Protein AF-0000000078900846 (afdb_homodimer)

Structure (mmCIF, N/CA/C/O backbone):
data_AF-0000000078900846-model_v1
#
loop_
_entity.id
_entity.type
_entity.pdbx_description
1 polymer 'Putative helix-turn-helix XRE-like protein'
#
loop_
_atom_site.group_PDB
_atom_site.id
_atom_site.type_symbol
_atom_site.label_atom_id
_atom_site.label_alt_id
_atom_site.label_comp_id
_atom_site.label_asym_id
_atom_site.label_entity_id
_atom_site.label_seq_id
_atom_site.pdbx_PDB_ins_code
_atom_site.Cartn_x
_atom_site.Cartn_y
_atom_site.Cartn_z
_atom_site.occupancy
_atom_site.B_iso_or_equiv
_atom_site.auth_seq_id
_atom_site.auth_comp_id
_atom_site.auth_asym_id
_atom_site.auth_atom_id
_atom_site.pdbx_PDB_model_num
ATOM 1 N N . MET A 1 1 ? 17.812 -2.404 0.045 1 60.41 1 MET A N 1
ATOM 2 C CA . MET A 1 1 ? 17.234 -2.451 1.383 1 60.41 1 MET A CA 1
ATOM 3 C C . MET A 1 1 ? 15.789 -2.932 1.331 1 60.41 1 MET A C 1
ATOM 5 O O . MET A 1 1 ? 15.086 -2.688 0.351 1 60.41 1 MET A O 1
ATOM 9 N N . ALA A 1 2 ? 15.367 -3.799 2.311 1 79.25 2 ALA A N 1
ATOM 10 C CA . ALA A 1 2 ? 14.023 -4.363 2.379 1 79.25 2 ALA A CA 1
ATOM 11 C C . ALA A 1 2 ? 13 -3.299 2.77 1 79.25 2 ALA A C 1
ATOM 13 O O . ALA A 1 2 ? 13.32 -2.373 3.521 1 79.25 2 ALA A O 1
ATOM 14 N N . VAL A 1 3 ? 11.914 -3.293 2.123 1 92.75 3 VAL A N 1
ATOM 15 C CA . VAL A 1 3 ? 10.812 -2.395 2.447 1 92.75 3 VAL A CA 1
ATOM 16 C C . VAL A 1 3 ? 10.352 -2.639 3.883 1 92.75 3 VAL A C 1
ATOM 18 O O . VAL A 1 3 ? 10.211 -3.787 4.312 1 92.75 3 VAL A O 1
ATOM 21 N N . ASP A 1 4 ? 10.289 -1.599 4.609 1 95.38 4 ASP A N 1
ATOM 22 C CA . ASP A 1 4 ? 9.758 -1.672 5.969 1 95.38 4 ASP A CA 1
ATOM 23 C C . ASP A 1 4 ? 8.25 -1.934 5.957 1 95.38 4 ASP A C 1
ATOM 25 O O . ASP A 1 4 ? 7.457 -1.017 5.734 1 95.38 4 ASP A O 1
ATOM 29 N N . GLU A 1 5 ? 7.863 -3.133 6.293 1 96.56 5 GLU A N 1
ATOM 30 C CA . GLU A 1 5 ? 6.48 -3.588 6.172 1 96.56 5 GLU A CA 1
ATOM 31 C C . GLU A 1 5 ? 5.562 -2.803 7.102 1 96.56 5 GLU A C 1
ATOM 33 O O . GLU A 1 5 ? 4.453 -2.432 6.715 1 96.56 5 GLU A O 1
ATOM 38 N N . ASP A 1 6 ? 6.059 -2.611 8.266 1 97.12 6 ASP A N 1
ATOM 39 C CA . ASP A 1 6 ? 5.23 -1.912 9.25 1 97.12 6 ASP A CA 1
ATOM 40 C C . ASP A 1 6 ? 5.008 -0.458 8.836 1 97.12 6 ASP A C 1
ATOM 42 O O . ASP A 1 6 ? 3.902 0.072 8.984 1 97.12 6 ASP A O 1
ATOM 46 N N . LEU A 1 7 ? 6.055 0.113 8.375 1 98.12 7 LEU A N 1
ATOM 47 C CA . LEU A 1 7 ? 5.93 1.487 7.902 1 98.12 7 LEU A CA 1
ATOM 48 C C . LEU A 1 7 ? 4.961 1.574 6.73 1 98.12 7 LEU A C 1
ATOM 50 O O . LEU A 1 7 ? 4.125 2.48 6.676 1 98.12 7 LEU A O 1
ATOM 54 N N . MET A 1 8 ? 5.059 0.601 5.816 1 98.56 8 MET A N 1
ATOM 55 C CA . MET A 1 8 ? 4.148 0.6 4.672 1 98.56 8 MET A CA 1
ATOM 56 C C . MET A 1 8 ? 2.705 0.41 5.121 1 98.56 8 MET A C 1
ATOM 58 O O . MET A 1 8 ? 1.796 1.051 4.594 1 98.56 8 MET A O 1
ATOM 62 N N . GLY A 1 9 ? 2.529 -0.409 6.102 1 98.81 9 GLY A N 1
ATOM 63 C CA . GLY A 1 9 ? 1.2 -0.577 6.668 1 98.81 9 GLY A CA 1
ATOM 64 C C . GLY A 1 9 ? 0.631 0.706 7.242 1 98.81 9 GLY A C 1
ATOM 65 O O . GLY A 1 9 ? -0.528 1.044 6.992 1 98.81 9 GLY A O 1
ATOM 66 N N . LEU A 1 10 ? 1.467 1.4 7.969 1 98.88 10 LEU A N 1
ATOM 67 C CA . LEU A 1 10 ? 1.05 2.66 8.57 1 98.88 10 LEU A CA 1
ATOM 68 C C . LEU A 1 10 ? 0.691 3.686 7.504 1 98.88 10 LEU A C 1
ATOM 70 O O . LEU A 1 10 ? -0.301 4.406 7.637 1 98.88 10 LEU A O 1
ATOM 74 N N . LEU A 1 11 ? 1.479 3.717 6.531 1 98.88 11 LEU A N 1
ATOM 75 C CA . LEU A 1 11 ? 1.276 4.699 5.469 1 98.88 11 LEU A CA 1
ATOM 76 C C . LEU A 1 11 ? -0.002 4.402 4.691 1 98.88 11 LEU A C 1
ATOM 78 O O . LEU A 1 11 ? -0.817 5.297 4.465 1 98.88 11 LEU A O 1
ATOM 82 N N . VAL A 1 12 ? -0.209 3.186 4.301 1 98.94 12 VAL A N 1
ATOM 83 C CA . VAL A 1 12 ? -1.395 2.818 3.535 1 98.94 12 VAL A CA 1
ATOM 84 C C . VAL A 1 12 ? -2.648 3.062 4.371 1 98.94 12 VAL A C 1
ATOM 86 O O . VAL A 1 12 ? -3.627 3.633 3.883 1 98.94 12 VAL A O 1
ATOM 89 N N . ASP A 1 13 ? -2.6 2.729 5.633 1 98.88 13 ASP A N 1
ATOM 90 C CA . ASP A 1 13 ? -3.711 2.969 6.547 1 98.88 13 ASP A CA 1
ATOM 91 C C . ASP A 1 13 ? -4.027 4.457 6.645 1 98.88 13 ASP A C 1
ATOM 93 O O . ASP A 1 13 ? -5.18 4.867 6.484 1 98.88 13 ASP A O 1
ATOM 97 N N . GLY A 1 14 ? -3.014 5.219 6.867 1 98.94 14 GLY A N 1
ATOM 98 C CA . GLY A 1 14 ? -3.18 6.656 7.027 1 98.94 14 GLY A CA 1
ATOM 99 C C . GLY A 1 14 ? -3.654 7.344 5.762 1 98.94 14 GLY A C 1
ATOM 100 O O . GLY A 1 14 ? -4.516 8.227 5.812 1 98.94 14 GLY A O 1
ATOM 101 N N . ILE A 1 15 ? -3.08 6.969 4.621 1 98.94 15 ILE A N 1
ATOM 102 C CA . ILE A 1 15 ? -3.449 7.578 3.348 1 98.94 15 ILE A CA 1
ATOM 103 C C . ILE A 1 15 ? -4.922 7.301 3.051 1 98.94 15 ILE A C 1
ATOM 105 O O . ILE A 1 15 ? -5.668 8.211 2.684 1 98.94 15 ILE A O 1
ATOM 109 N N . ILE A 1 16 ? -5.355 6.062 3.246 1 98.81 16 ILE A N 1
ATOM 110 C CA . ILE A 1 16 ? -6.75 5.703 3.012 1 98.81 16 ILE A CA 1
ATOM 111 C C . ILE A 1 16 ? -7.656 6.516 3.932 1 98.81 16 ILE A C 1
ATOM 113 O O . ILE A 1 16 ? -8.68 7.055 3.492 1 98.81 16 ILE A O 1
ATOM 117 N N . ALA A 1 17 ? -7.25 6.656 5.168 1 98.69 17 ALA A N 1
ATOM 118 C CA . ALA A 1 17 ? -8.047 7.414 6.129 1 98.69 17 ALA A CA 1
ATOM 119 C C . ALA A 1 17 ? -8.172 8.875 5.711 1 98.69 17 ALA A C 1
ATOM 121 O O . ALA A 1 17 ? -9.266 9.445 5.754 1 98.69 17 ALA A O 1
ATOM 122 N N . VAL A 1 18 ? -7.082 9.469 5.34 1 98.62 18 VAL A N 1
ATOM 123 C CA . VAL A 1 18 ? -7.09 10.867 4.945 1 98.62 18 VAL A CA 1
ATOM 124 C C . VAL A 1 18 ? -8.016 11.062 3.74 1 98.62 18 VAL A C 1
ATOM 126 O O . VAL A 1 18 ? -8.852 11.961 3.734 1 98.62 18 VAL A O 1
ATOM 129 N N . TYR A 1 19 ? -7.891 10.242 2.736 1 98.31 19 TYR A N 1
ATOM 130 C CA . TYR A 1 19 ? -8.688 10.391 1.526 1 98.31 19 TYR A CA 1
ATOM 131 C C . TYR A 1 19 ? -10.164 10.156 1.815 1 98.31 19 TYR A C 1
ATOM 133 O O . TYR A 1 19 ? -11.031 10.844 1.269 1 98.31 19 TYR A O 1
ATOM 141 N N . ARG A 1 20 ? -10.477 9.188 2.605 1 97.88 20 ARG A N 1
ATOM 142 C CA . ARG A 1 20 ? -11.852 8.914 3.012 1 97.88 20 ARG A CA 1
ATOM 143 C C . ARG A 1 20 ? -12.461 10.109 3.736 1 97.88 20 ARG A C 1
ATOM 145 O O . ARG A 1 20 ? -13.578 10.523 3.432 1 97.88 20 ARG A O 1
ATOM 152 N N . GLU A 1 21 ? -11.727 10.672 4.656 1 97.44 21 GLU A N 1
ATOM 153 C CA . GLU A 1 21 ? -12.188 11.797 5.461 1 97.44 21 GLU A CA 1
ATOM 154 C C . GLU A 1 21 ? -12.422 13.031 4.594 1 97.44 21 GLU A C 1
ATOM 156 O O . GLU A 1 21 ? -13.312 13.836 4.883 1 97.44 21 GLU A O 1
ATOM 161 N N . GLU A 1 22 ? -11.625 13.18 3.553 1 96.81 22 GLU A N 1
ATOM 162 C CA . GLU A 1 22 ? -11.734 14.328 2.662 1 96.81 22 GLU A CA 1
ATOM 163 C C . GLU A 1 22 ? -12.703 14.047 1.519 1 96.81 22 GLU A C 1
ATOM 165 O O . GLU A 1 22 ? -12.945 14.922 0.677 1 96.81 22 GLU A O 1
ATOM 170 N N . ASN A 1 23 ? -13.25 12.859 1.466 1 96.19 23 ASN A N 1
ATOM 171 C CA . ASN A 1 23 ? -14.219 12.461 0.449 1 96.19 23 ASN A CA 1
ATOM 172 C C . ASN A 1 23 ? -13.656 12.625 -0.958 1 96.19 23 ASN A C 1
ATOM 174 O O . ASN A 1 23 ? -14.32 13.18 -1.836 1 96.19 23 ASN A O 1
ATOM 178 N N . VAL A 1 24 ? -12.422 12.227 -1.158 1 95.5 24 VAL A N 1
ATOM 179 C CA . VAL A 1 24 ? -11.727 12.219 -2.441 1 95.5 24 VAL A CA 1
ATOM 180 C C . VAL A 1 24 ? -11.398 10.781 -2.84 1 95.5 24 VAL A C 1
ATOM 182 O O . VAL A 1 24 ? -11.008 9.969 -1.996 1 95.5 24 VAL A O 1
ATOM 185 N N . GLY A 1 25 ? -11.602 10.492 -4.082 1 95.44 25 GLY A N 1
ATOM 186 C CA . GLY A 1 25 ? -11.234 9.172 -4.566 1 95.44 25 GLY A CA 1
ATOM 187 C C . GLY A 1 25 ? -9.742 9.023 -4.801 1 95.44 25 GLY A C 1
ATOM 188 O O . GLY A 1 25 ? -9.078 9.961 -5.238 1 95.44 25 GLY A O 1
ATOM 189 N N . LEU A 1 26 ? -9.289 7.863 -4.543 1 97.38 26 LEU A N 1
ATOM 190 C CA . LEU A 1 26 ? -7.906 7.492 -4.812 1 97.38 26 LEU A CA 1
ATOM 191 C C . LEU A 1 26 ? -7.828 6.102 -5.43 1 97.38 26 LEU A C 1
ATOM 193 O O . LEU A 1 26 ? -7.98 5.098 -4.727 1 97.38 26 LEU A O 1
ATOM 197 N N . PRO A 1 27 ? -7.562 6.094 -6.711 1 98.56 27 PRO A N 1
ATOM 198 C CA . PRO A 1 27 ? -7.418 4.766 -7.312 1 98.56 27 PRO A CA 1
ATOM 199 C C . PRO A 1 27 ? -6.363 3.914 -6.613 1 98.56 27 PRO A C 1
ATOM 201 O O . PRO A 1 27 ? -5.324 4.43 -6.195 1 98.56 27 PRO A O 1
ATOM 204 N N . PRO A 1 28 ? -6.629 2.652 -6.547 1 98.69 28 PRO A N 1
ATOM 205 C CA . PRO A 1 28 ? -5.727 1.76 -5.816 1 98.69 28 PRO A CA 1
ATOM 206 C C . PRO A 1 28 ? -4.285 1.842 -6.316 1 98.69 28 PRO A C 1
ATOM 208 O O . PRO A 1 28 ? -3.35 1.812 -5.516 1 98.69 28 PRO A O 1
ATOM 211 N N . ARG A 1 29 ? -4.121 1.922 -7.605 1 98.81 29 ARG A N 1
ATOM 212 C CA . ARG A 1 29 ? -2.775 2.023 -8.164 1 98.81 29 ARG A CA 1
ATOM 213 C C . ARG A 1 29 ? -2.061 3.266 -7.641 1 98.81 29 ARG A C 1
ATOM 215 O O . ARG A 1 29 ? -0.875 3.213 -7.309 1 98.81 29 ARG A O 1
ATOM 222 N N . ASP A 1 30 ? -2.756 4.352 -7.492 1 98.62 30 ASP A N 1
ATOM 223 C CA . ASP A 1 30 ? -2.176 5.602 -7.004 1 98.62 30 ASP A CA 1
ATOM 224 C C . ASP A 1 30 ? -1.91 5.531 -5.504 1 98.62 30 ASP A C 1
ATOM 226 O O . ASP A 1 30 ? -0.95 6.129 -5.008 1 98.62 30 ASP A O 1
ATOM 230 N N . LEU A 1 31 ? -2.768 4.844 -4.824 1 98.88 31 LEU A N 1
ATOM 231 C CA . LEU A 1 31 ? -2.521 4.594 -3.406 1 98.88 31 LEU A CA 1
ATOM 232 C C . LEU A 1 31 ? -1.168 3.92 -3.201 1 98.88 31 LEU A C 1
ATOM 234 O O . LEU A 1 31 ? -0.365 4.371 -2.381 1 98.88 31 LEU A O 1
ATOM 238 N N . GLY A 1 32 ? -0.875 2.857 -3.971 1 98.88 32 GLY A N 1
ATOM 239 C CA . GLY A 1 32 ? 0.396 2.158 -3.857 1 98.88 32 GLY A CA 1
ATOM 240 C C . GLY A 1 32 ? 1.59 3.033 -4.188 1 98.88 32 GLY A C 1
ATOM 241 O O . GLY A 1 32 ? 2.611 2.984 -3.502 1 98.88 32 GLY A O 1
ATOM 242 N N . ARG A 1 33 ? 1.422 3.844 -5.219 1 98.81 33 ARG A N 1
ATOM 243 C CA . ARG A 1 33 ? 2.504 4.734 -5.629 1 98.81 33 ARG A CA 1
ATOM 244 C C . ARG A 1 33 ? 2.781 5.785 -4.562 1 98.81 33 ARG A C 1
ATOM 246 O O . ARG A 1 33 ? 3.939 6.055 -4.234 1 98.81 33 ARG A O 1
ATOM 253 N N . GLN A 1 34 ? 1.707 6.344 -4.066 1 98.56 34 GLN A N 1
ATOM 254 C CA . GLN A 1 34 ? 1.837 7.387 -3.057 1 98.56 34 GLN A CA 1
ATOM 255 C C . GLN A 1 34 ? 2.463 6.84 -1.776 1 98.56 34 GLN A C 1
ATOM 257 O O . GLN A 1 34 ? 3.346 7.473 -1.191 1 98.56 34 GLN A O 1
ATOM 262 N N . ALA A 1 35 ? 2.045 5.656 -1.402 1 98.81 35 ALA A N 1
ATOM 263 C CA . ALA A 1 35 ? 2.604 5.023 -0.211 1 98.81 35 ALA A CA 1
ATOM 264 C C . ALA A 1 35 ? 4.094 4.746 -0.387 1 98.81 35 ALA A C 1
ATOM 266 O O . ALA A 1 35 ? 4.887 4.969 0.531 1 98.81 35 ALA A O 1
ATOM 267 N N . ALA A 1 36 ? 4.488 4.332 -1.535 1 98.56 36 ALA A N 1
ATOM 268 C CA . ALA A 1 36 ? 5.891 4.051 -1.827 1 98.56 36 ALA A CA 1
ATOM 269 C C . ALA A 1 36 ? 6.73 5.32 -1.76 1 98.56 36 ALA A C 1
ATOM 271 O O . ALA A 1 36 ? 7.836 5.312 -1.213 1 98.56 36 ALA A O 1
ATOM 272 N N . ARG A 1 37 ? 6.168 6.367 -2.287 1 97.88 37 ARG A N 1
ATOM 273 C CA . ARG A 1 37 ? 6.879 7.641 -2.275 1 97.88 37 ARG A CA 1
ATOM 274 C C . ARG A 1 37 ? 7.07 8.148 -0.849 1 97.88 37 ARG A C 1
ATOM 276 O O . ARG A 1 37 ? 8.172 8.562 -0.476 1 97.88 37 ARG A O 1
ATOM 283 N N . MET A 1 38 ? 6 8.086 -0.137 1 98.31 38 MET A N 1
ATOM 284 C CA . MET A 1 38 ? 6.066 8.555 1.246 1 98.31 38 MET A CA 1
ATOM 285 C C . MET A 1 38 ? 7.027 7.691 2.061 1 98.31 38 MET A C 1
ATOM 287 O O . MET A 1 38 ? 7.773 8.211 2.895 1 98.31 38 MET A O 1
ATOM 291 N N . HIS A 1 39 ? 7.008 6.391 1.807 1 98.25 39 HIS A N 1
ATOM 292 C CA . HIS A 1 39 ? 7.949 5.48 2.449 1 98.25 39 HIS A CA 1
ATOM 293 C C . HIS A 1 39 ? 9.391 5.875 2.152 1 98.25 39 HIS A C 1
ATOM 295 O O . HIS A 1 39 ? 10.211 5.973 3.066 1 98.25 39 HIS A O 1
ATOM 301 N N . ALA A 1 40 ? 9.672 6.113 0.926 1 96.69 40 ALA A N 1
ATOM 302 C CA . ALA A 1 40 ? 11.023 6.477 0.508 1 96.69 40 ALA A CA 1
ATOM 303 C C . ALA A 1 40 ? 11.461 7.781 1.161 1 96.69 40 ALA A C 1
ATOM 305 O O . ALA A 1 40 ? 12.609 7.902 1.604 1 96.69 40 ALA A O 1
ATOM 306 N N . ASP A 1 41 ? 10.547 8.758 1.215 1 96.88 41 ASP A N 1
ATOM 307 C CA . ASP A 1 41 ? 10.852 10.039 1.846 1 96.88 41 ASP A CA 1
ATOM 308 C C . ASP A 1 41 ? 11.227 9.852 3.314 1 96.88 41 ASP A C 1
ATOM 310 O O . ASP A 1 41 ? 12.203 10.43 3.791 1 96.88 41 ASP A O 1
ATOM 314 N N . LEU A 1 42 ? 10.508 9 3.967 1 97.5 42 LEU A N 1
ATOM 315 C CA . LEU A 1 42 ? 10.727 8.781 5.395 1 97.5 42 LEU A CA 1
ATOM 316 C C . LEU A 1 42 ? 12.031 8.031 5.637 1 97.5 42 LEU A C 1
ATOM 318 O O . LEU A 1 42 ? 12.797 8.391 6.531 1 97.5 42 LEU A O 1
ATOM 322 N N . VAL A 1 43 ? 12.289 7.055 4.859 1 95.81 43 VAL A N 1
ATOM 323 C CA . VAL A 1 43 ? 13.5 6.254 5.016 1 95.81 43 VAL A CA 1
ATOM 324 C C . VAL A 1 43 ? 14.727 7.105 4.695 1 95.81 43 VAL A C 1
ATOM 326 O O . VAL A 1 43 ? 15.773 6.957 5.324 1 95.81 43 VAL A O 1
ATOM 329 N N . GLY A 1 44 ? 14.578 7.988 3.791 1 95.44 44 GLY A N 1
ATOM 330 C CA . GLY A 1 44 ? 15.672 8.883 3.438 1 95.44 44 GLY A CA 1
ATOM 331 C C . GLY A 1 44 ? 15.922 9.953 4.48 1 95.44 44 GLY A C 1
ATOM 332 O O . GLY A 1 44 ? 17.047 10.422 4.629 1 95.44 44 GLY A O 1
ATOM 333 N N . ALA A 1 45 ? 14.906 10.281 5.203 1 96.06 45 ALA A N 1
ATOM 334 C CA . ALA A 1 45 ? 14.984 11.43 6.102 1 96.06 45 ALA A CA 1
ATOM 335 C C . ALA A 1 45 ? 15.336 10.992 7.523 1 96.06 45 ALA A C 1
ATOM 337 O O . ALA A 1 45 ? 15.914 11.758 8.289 1 96.06 45 ALA A O 1
ATOM 338 N N . TYR A 1 46 ? 14.883 9.742 7.875 1 96.38 46 TYR A N 1
ATOM 339 C CA . TYR A 1 46 ? 15.031 9.297 9.258 1 96.38 46 TYR A CA 1
ATOM 340 C C . TYR A 1 46 ? 15.758 7.957 9.328 1 96.38 46 TYR A C 1
ATOM 342 O O . TYR A 1 46 ? 15.32 6.977 8.727 1 96.38 46 TYR A O 1
ATOM 350 N N . ASP A 1 47 ? 16.828 7.871 10.07 1 94.69 47 ASP A N 1
ATOM 351 C CA . ASP A 1 47 ? 17.562 6.625 10.242 1 94.69 47 ASP A CA 1
ATOM 352 C C . ASP A 1 47 ? 16.844 5.688 11.211 1 94.69 47 ASP A C 1
ATOM 354 O O . ASP A 1 47 ? 16.812 4.473 11 1 94.69 47 ASP A O 1
ATOM 358 N N . ASP A 1 48 ? 16.25 6.148 12.172 1 96.25 48 ASP A N 1
ATOM 359 C CA . ASP A 1 48 ? 15.594 5.383 13.227 1 96.25 48 ASP A CA 1
ATOM 360 C C . ASP A 1 48 ? 14.156 5.031 12.836 1 96.25 48 ASP A C 1
ATOM 362 O O . ASP A 1 48 ? 13.336 5.922 12.586 1 96.25 48 ASP A O 1
ATOM 366 N N . PRO A 1 49 ? 13.812 3.766 12.852 1 95.25 49 PRO A N 1
ATOM 367 C CA . PRO A 1 49 ? 12.461 3.344 12.461 1 95.25 49 PRO A CA 1
ATOM 368 C C . PRO A 1 49 ? 11.375 3.939 13.352 1 95.25 49 PRO A C 1
ATOM 370 O O . PRO A 1 49 ? 10.258 4.188 12.891 1 95.25 49 PRO A O 1
ATOM 373 N N . ASN A 1 50 ? 11.758 4.145 14.57 1 96.06 50 ASN A N 1
ATOM 374 C CA . ASN A 1 50 ? 10.773 4.754 15.461 1 96.06 50 ASN A CA 1
ATOM 375 C C . ASN A 1 50 ? 10.508 6.211 15.094 1 96.06 50 ASN A C 1
ATOM 377 O O . ASN A 1 50 ? 9.375 6.68 15.195 1 96.06 50 ASN A O 1
ATOM 381 N N . ASP A 1 51 ? 11.531 6.871 14.68 1 97.75 51 ASP A N 1
ATOM 382 C CA . ASP A 1 51 ? 11.359 8.25 14.227 1 97.75 51 ASP A CA 1
ATOM 383 C C . ASP A 1 51 ? 10.5 8.305 12.961 1 97.75 51 ASP A C 1
ATOM 385 O O . ASP A 1 51 ? 9.711 9.234 12.789 1 97.75 51 ASP A O 1
ATOM 389 N N . ARG A 1 52 ? 10.617 7.34 12.133 1 97.81 52 ARG A N 1
ATOM 390 C CA . ARG A 1 52 ? 9.805 7.266 10.922 1 97.81 52 ARG A CA 1
ATOM 391 C C . ARG A 1 52 ? 8.32 7.152 11.258 1 97.81 52 ARG A C 1
ATOM 393 O O . ARG A 1 52 ? 7.496 7.859 10.68 1 97.81 52 ARG A O 1
ATOM 400 N N . LYS A 1 53 ? 8.047 6.328 12.125 1 97.69 53 LYS A N 1
ATOM 401 C CA . LYS A 1 53 ? 6.66 6.102 12.516 1 97.69 53 LYS A CA 1
ATOM 402 C C . LYS A 1 53 ? 6.031 7.375 13.078 1 97.69 53 LYS A C 1
ATOM 404 O O . LYS A 1 53 ? 4.871 7.676 12.797 1 97.69 53 LYS A O 1
ATOM 409 N N . VAL A 1 54 ? 6.855 8.125 13.82 1 97.31 54 VAL A N 1
ATOM 410 C CA . VAL A 1 54 ? 6.375 9.375 14.391 1 97.31 54 VAL A CA 1
ATOM 411 C C . VAL A 1 54 ? 6.148 10.398 13.281 1 97.31 54 VAL A C 1
ATOM 413 O O . VAL A 1 54 ? 5.148 11.125 13.289 1 97.31 54 VAL A O 1
ATOM 416 N N . ALA A 1 55 ? 7.023 10.398 12.336 1 98.44 55 ALA A N 1
ATOM 417 C CA . ALA A 1 55 ? 6.988 11.367 11.242 1 98.44 55 ALA A CA 1
ATOM 418 C C . ALA A 1 55 ? 5.801 11.102 10.32 1 98.44 55 ALA A C 1
ATOM 420 O O . ALA A 1 55 ? 5.375 11.992 9.57 1 98.44 55 ALA A O 1
ATOM 421 N N . VAL A 1 56 ? 5.215 9.93 10.359 1 98.69 56 VAL A N 1
ATOM 422 C CA . VAL A 1 56 ? 4.078 9.578 9.508 1 98.69 56 VAL A CA 1
ATOM 423 C C . VAL A 1 56 ? 2.922 10.539 9.773 1 98.69 56 VAL A C 1
ATOM 425 O O . VAL A 1 56 ? 2.275 11.008 8.828 1 98.69 56 VAL A O 1
ATOM 428 N N . LYS A 1 57 ? 2.732 10.82 11 1 98.38 57 LYS A N 1
ATOM 429 C CA . LYS A 1 57 ? 1.64 11.727 11.352 1 98.38 57 LYS A CA 1
ATOM 430 C C . LYS A 1 57 ? 1.784 13.062 10.633 1 98.38 57 LYS A C 1
ATOM 432 O O . LYS A 1 57 ? 0.812 13.594 10.086 1 98.38 57 LYS A O 1
ATOM 437 N N . GLY 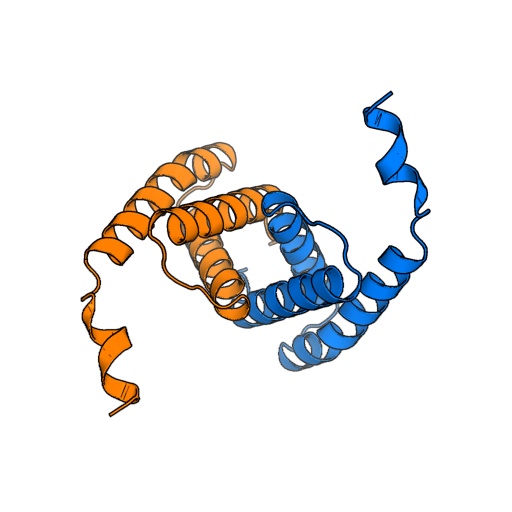A 1 58 ? 3.002 13.594 10.672 1 98.38 58 GLY A N 1
ATOM 438 C CA . GLY A 1 58 ? 3.254 14.852 9.992 1 98.38 58 GLY A CA 1
ATOM 439 C C . GLY A 1 58 ? 3.072 14.766 8.492 1 98.38 58 GLY A C 1
ATOM 440 O O . GLY A 1 58 ? 2.533 15.688 7.871 1 98.38 58 GLY A O 1
ATOM 441 N N . MET A 1 59 ? 3.441 13.75 7.934 1 98.5 59 MET A N 1
ATOM 442 C CA . MET A 1 59 ? 3.33 13.562 6.488 1 98.5 59 MET A CA 1
ATOM 443 C C . MET 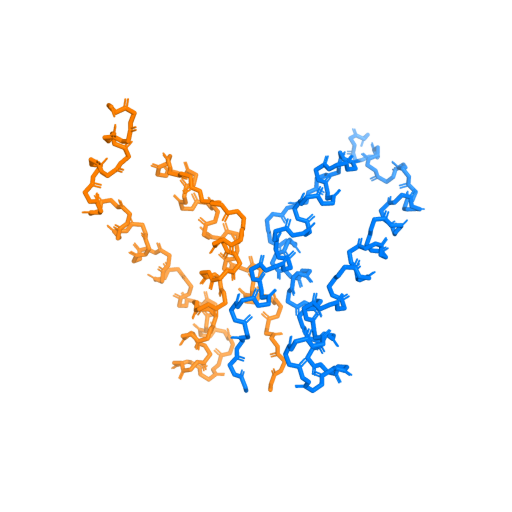A 1 59 ? 1.87 13.438 6.066 1 98.5 59 MET A C 1
ATOM 445 O O . MET A 1 59 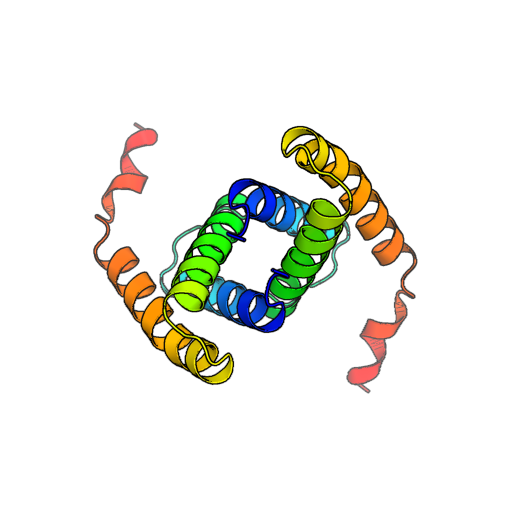? 1.47 13.984 5.035 1 98.5 59 MET A O 1
ATOM 449 N N . LEU A 1 60 ? 1.059 12.781 6.898 1 98.62 60 LEU A N 1
ATOM 450 C CA . LEU A 1 60 ? -0.364 12.633 6.609 1 98.62 60 LEU A CA 1
ATOM 451 C C . LEU A 1 60 ? -1.096 13.961 6.785 1 98.62 60 LEU A C 1
ATOM 453 O O . LEU A 1 60 ? -2.041 14.258 6.051 1 98.62 60 LEU A O 1
ATOM 457 N N . ALA A 1 61 ? -0.675 14.766 7.746 1 98.31 61 ALA A N 1
ATOM 458 C CA . ALA A 1 61 ? -1.237 16.109 7.914 1 98.31 61 ALA A CA 1
ATOM 459 C C . ALA A 1 61 ? -0.97 16.969 6.684 1 98.31 61 ALA A C 1
ATOM 461 O O . ALA A 1 61 ? -1.852 17.703 6.23 1 98.31 61 ALA A O 1
ATOM 462 N N . GLN A 1 62 ? 0.255 16.828 6.191 1 97.88 62 GLN A N 1
ATOM 463 C CA . GLN A 1 62 ? 0.598 17.562 4.98 1 97.88 62 GLN A CA 1
ATOM 464 C C . GLN A 1 62 ? -0.234 17.094 3.793 1 97.88 62 GLN A C 1
ATOM 466 O O . GLN A 1 62 ? -0.697 17.906 2.988 1 97.88 62 GLN A O 1
ATOM 471 N N . LEU A 1 63 ? -0.431 15.789 3.658 1 97.69 63 LEU A N 1
ATOM 472 C CA . LEU A 1 63 ? -1.264 15.227 2.6 1 97.69 63 LEU A CA 1
ATOM 473 C C . LEU A 1 63 ? -2.676 15.797 2.658 1 97.69 63 LEU A C 1
ATOM 475 O O . LEU A 1 63 ? -3.238 16.172 1.628 1 97.69 63 LEU A O 1
ATOM 479 N N . ARG A 1 64 ? -3.268 15.859 3.859 1 97.69 64 ARG A N 1
ATOM 480 C CA . ARG A 1 64 ? -4.605 16.406 4.055 1 97.69 64 ARG A CA 1
ATOM 481 C C . ARG A 1 64 ? -4.668 17.859 3.6 1 97.69 64 ARG A C 1
ATOM 483 O O . ARG A 1 64 ? -5.609 18.266 2.91 1 97.69 64 ARG A O 1
ATOM 490 N N . ARG A 1 65 ? -3.676 18.594 3.938 1 96.81 65 ARG A N 1
ATOM 491 C CA . ARG A 1 65 ? -3.621 19.984 3.539 1 96.81 65 ARG A CA 1
ATOM 492 C C . ARG A 1 65 ? -3.555 20.125 2.021 1 96.81 65 ARG A C 1
ATOM 494 O O . ARG A 1 65 ? -4.25 20.953 1.436 1 96.81 65 ARG A O 1
ATOM 501 N N . ASP A 1 66 ? -2.719 19.312 1.447 1 95.5 66 ASP A N 1
ATOM 502 C CA . ASP A 1 66 ? -2.574 19.344 -0.005 1 95.5 66 ASP A CA 1
ATOM 503 C C . ASP A 1 66 ? -3.9 19.031 -0.697 1 95.5 66 ASP A C 1
ATOM 505 O O . ASP A 1 66 ? -4.234 19.641 -1.713 1 95.5 66 ASP A O 1
ATOM 509 N N . LEU A 1 67 ? -4.656 18.062 -0.185 1 94.88 67 LEU A N 1
ATOM 510 C CA . LEU A 1 67 ? -5.945 17.688 -0.755 1 94.88 67 LEU A CA 1
ATOM 511 C C . LEU A 1 67 ? -6.953 18.828 -0.627 1 94.88 67 LEU A C 1
ATOM 513 O O . LEU A 1 67 ? -7.754 19.047 -1.535 1 94.88 67 LEU A O 1
ATOM 517 N N . ARG A 1 68 ? -6.906 19.516 0.453 1 94.19 68 ARG A N 1
ATOM 518 C CA . ARG A 1 68 ? -7.863 20.578 0.726 1 94.19 68 ARG A CA 1
ATOM 519 C C . ARG A 1 68 ? -7.559 21.812 -0.119 1 94.19 68 ARG A C 1
ATOM 521 O O . ARG A 1 68 ? -8.461 22.578 -0.442 1 94.19 68 ARG A O 1
ATOM 528 N N . GLU A 1 69 ? -6.277 21.938 -0.45 1 91.06 69 GLU A N 1
ATOM 529 C CA . GLU A 1 69 ? -5.855 23.094 -1.223 1 91.06 69 GLU A CA 1
ATOM 530 C C . GLU A 1 69 ? -5.988 22.844 -2.721 1 91.06 69 GLU A C 1
ATOM 532 O O . GLU A 1 69 ? -5.949 23.781 -3.521 1 91.06 69 GLU A O 1
ATOM 537 N N . ALA A 1 70 ? -6.016 21.531 -3.08 1 79.62 70 ALA A N 1
ATOM 538 C CA . ALA A 1 70 ? -6.176 21.219 -4.496 1 79.62 70 ALA A CA 1
ATOM 539 C C . ALA A 1 70 ? -7.477 21.781 -5.043 1 79.62 70 ALA A C 1
ATOM 541 O O . ALA A 1 70 ? -8.5 21.781 -4.359 1 79.62 70 ALA A O 1
ATOM 542 N N . PRO A 1 71 ? -7.371 22.562 -6.051 1 63.75 71 PRO A N 1
ATOM 543 C CA . PRO A 1 71 ? -8.586 23.188 -6.586 1 63.75 71 PRO A CA 1
ATOM 544 C C . PRO A 1 71 ? -9.727 22.203 -6.777 1 63.75 71 PRO A C 1
ATOM 546 O O . PRO A 1 71 ? -9.484 21.031 -7.098 1 63.75 71 PRO A O 1
ATOM 549 N N . VAL A 1 72 ? -10.758 22.297 -6.043 1 56.12 72 VAL A N 1
ATOM 550 C CA . VAL A 1 72 ? -11.961 21.469 -6.09 1 56.12 72 VAL A CA 1
ATOM 551 C C . VAL A 1 72 ? -12.242 21.047 -7.527 1 56.12 72 VAL A C 1
ATOM 553 O O . VAL A 1 72 ? -13.117 20.219 -7.773 1 56.12 72 VAL A O 1
ATOM 556 N N . GLY A 1 73 ? -12.281 22.094 -8.617 1 49.16 73 GLY A N 1
ATOM 557 C CA . GLY A 1 73 ? -12.836 21.938 -9.953 1 49.16 73 GLY A CA 1
ATOM 558 C C . GLY A 1 73 ? -12.211 20.812 -10.742 1 49.16 73 GLY A C 1
ATOM 559 O O . GLY A 1 73 ? -12.461 20.672 -11.945 1 49.16 73 GLY A O 1
ATOM 560 N N . ALA A 1 74 ? -11.156 20.406 -10.539 1 43.22 74 ALA A N 1
ATOM 561 C CA . ALA A 1 74 ? -10.562 19.484 -11.492 1 43.22 74 ALA A CA 1
ATOM 562 C C . ALA A 1 74 ? -11.414 18.219 -11.641 1 43.22 74 ALA A C 1
ATOM 564 O O . ALA A 1 74 ? -11.086 17.328 -12.43 1 43.22 74 ALA A O 1
ATOM 565 N N . GLU A 1 75 ? -12.258 17.922 -10.836 1 41.28 75 GLU A N 1
ATOM 566 C CA . GLU A 1 75 ? -13.148 16.797 -11.086 1 41.28 75 GLU A CA 1
ATOM 567 C C . GLU A 1 75 ? -14.125 17.109 -12.211 1 41.28 75 GLU A C 1
ATOM 569 O O . GLU A 1 75 ? -14.961 16.281 -12.57 1 41.28 75 GLU A O 1
ATOM 574 N N . SER A 1 76 ? -14.609 18.469 -12.43 1 40.91 76 SER A N 1
ATOM 575 C CA . SER A 1 76 ? -15.828 18.625 -13.227 1 40.91 76 SER A CA 1
ATOM 576 C C . SER A 1 76 ? -15.617 18.141 -14.656 1 40.91 76 SER A C 1
ATOM 578 O O . SER A 1 76 ? -16.594 17.906 -15.383 1 40.91 76 SER A O 1
ATOM 580 N N . LYS A 1 77 ? -14.523 18.609 -15.422 1 37.34 77 LYS A N 1
ATOM 581 C CA . LYS A 1 77 ? -14.781 18.812 -16.844 1 37.34 77 LYS A CA 1
ATOM 582 C C . LYS A 1 77 ? -14.883 17.484 -17.578 1 37.34 77 LYS A C 1
ATOM 584 O O . LYS A 1 77 ? -14.961 17.453 -18.812 1 37.34 77 LYS A O 1
ATOM 589 N N . ARG A 1 78 ? -14.422 16.422 -17.109 1 36.56 78 ARG A N 1
ATOM 590 C CA . ARG A 1 78 ? -14.352 15.508 -18.234 1 36.56 78 ARG A CA 1
ATOM 591 C C . ARG A 1 78 ? -15.734 15.227 -18.812 1 36.56 78 ARG A C 1
ATOM 593 O O . ARG A 1 78 ? -15.883 14.438 -19.734 1 36.56 78 ARG A O 1
ATOM 600 N N . ARG A 1 79 ? -16.781 15.469 -17.891 1 35.03 79 ARG A N 1
ATOM 601 C CA . ARG A 1 79 ? -17.938 14.922 -18.578 1 35.03 79 ARG A CA 1
ATOM 602 C C . ARG A 1 79 ? -18.422 15.867 -19.688 1 35.03 79 ARG A C 1
ATOM 604 O O . ARG A 1 79 ? -19.438 15.617 -20.328 1 35.03 79 ARG A O 1
ATOM 611 N N . ALA A 1 80 ? -17.797 17.062 -19.859 1 27.3 80 ALA A N 1
ATOM 612 C CA . ALA A 1 80 ? -18.531 17.734 -20.938 1 27.3 80 ALA A CA 1
ATOM 613 C C . ALA A 1 80 ? -18.141 17.188 -22.297 1 27.3 80 ALA A C 1
ATOM 615 O O . ALA A 1 80 ? -17 16.734 -22.484 1 27.3 80 ALA A O 1
ATOM 616 N N . MET B 1 1 ? 17.984 0.924 -1.122 1 60.09 1 MET B N 1
ATOM 617 C CA . MET B 1 1 ? 17.359 1.016 -2.445 1 60.09 1 MET B CA 1
ATOM 618 C C . MET B 1 1 ? 15.961 1.61 -2.355 1 60.09 1 MET B C 1
ATOM 620 O O . MET B 1 1 ? 15.273 1.43 -1.353 1 60.09 1 MET B O 1
ATOM 624 N N . ALA B 1 2 ? 15.594 2.5 -3.314 1 79.12 2 ALA B N 1
ATOM 625 C CA . ALA B 1 2 ? 14.297 3.172 -3.35 1 79.12 2 ALA B CA 1
ATOM 626 C C . ALA B 1 2 ? 13.188 2.195 -3.723 1 79.12 2 ALA B C 1
ATOM 628 O O . ALA B 1 2 ? 13.406 1.252 -4.484 1 79.12 2 ALA B O 1
ATOM 629 N N . VAL B 1 3 ? 12.125 2.264 -3.039 1 92.69 3 VAL B N 1
ATOM 630 C CA . VAL B 1 3 ? 10.945 1.46 -3.344 1 92.69 3 VAL B CA 1
ATOM 631 C C . VAL B 1 3 ? 10.477 1.748 -4.77 1 92.69 3 VAL B C 1
ATOM 633 O O . VAL B 1 3 ? 10.43 2.906 -5.191 1 92.69 3 VAL B O 1
ATOM 636 N N . ASP B 1 4 ? 10.305 0.72 -5.508 1 95.31 4 ASP B N 1
ATOM 637 C CA . ASP B 1 4 ? 9.758 0.844 -6.852 1 95.31 4 ASP B CA 1
ATOM 638 C C . ASP B 1 4 ? 8.281 1.236 -6.812 1 95.31 4 ASP B C 1
ATOM 640 O O . ASP B 1 4 ? 7.418 0.391 -6.578 1 95.31 4 ASP B O 1
ATOM 644 N N . GLU B 1 5 ? 8 2.461 -7.141 1 96.5 5 GLU B N 1
ATOM 645 C CA . GLU B 1 5 ? 6.664 3.031 -6.996 1 96.5 5 GLU B CA 1
ATOM 646 C C . GLU B 1 5 ? 5.664 2.334 -7.91 1 96.5 5 GLU B C 1
ATOM 648 O O . GLU B 1 5 ? 4.531 2.057 -7.508 1 96.5 5 GLU B O 1
ATOM 653 N N . ASP B 1 6 ? 6.117 2.117 -9.094 1 97.06 6 ASP B N 1
ATOM 654 C CA . ASP B 1 6 ? 5.219 1.493 -10.055 1 97.06 6 ASP B CA 1
ATOM 655 C C . ASP B 1 6 ? 4.875 0.064 -9.641 1 97.06 6 ASP B C 1
ATOM 657 O O . ASP B 1 6 ? 3.727 -0.367 -9.773 1 97.06 6 ASP B O 1
ATOM 661 N N . LEU B 1 7 ? 5.875 -0.597 -9.195 1 98.12 7 LEU B N 1
ATOM 662 C CA . LEU B 1 7 ? 5.637 -1.956 -8.719 1 98.12 7 LEU B CA 1
ATOM 663 C C . LEU B 1 7 ? 4.684 -1.959 -7.535 1 98.12 7 LEU B C 1
ATOM 665 O O . LEU B 1 7 ? 3.771 -2.787 -7.465 1 98.12 7 LEU B O 1
ATOM 669 N N . MET B 1 8 ? 4.883 -1 -6.617 1 98.56 8 MET B N 1
ATOM 670 C CA . MET B 1 8 ? 3.998 -0.92 -5.457 1 98.56 8 MET B CA 1
ATOM 671 C C . MET B 1 8 ? 2.568 -0.601 -5.883 1 98.56 8 MET B C 1
ATOM 673 O O . MET B 1 8 ? 1.614 -1.157 -5.336 1 98.56 8 MET B O 1
ATOM 677 N N . GLY B 1 9 ? 2.445 0.232 -6.867 1 98.81 9 GLY B N 1
ATOM 678 C CA . GLY B 1 9 ? 1.128 0.518 -7.41 1 98.81 9 GLY B CA 1
ATOM 679 C C . GLY B 1 9 ? 0.438 -0.709 -7.977 1 98.81 9 GLY B C 1
ATOM 680 O O . GLY B 1 9 ? -0.743 -0.943 -7.707 1 98.81 9 GLY B O 1
ATOM 681 N N . LEU B 1 10 ? 1.206 -1.477 -8.711 1 98.88 10 LEU B N 1
ATOM 682 C CA . LEU B 1 10 ? 0.668 -2.693 -9.312 1 98.88 10 LEU B CA 1
ATOM 683 C C . LEU B 1 10 ? 0.241 -3.686 -8.234 1 98.88 10 LEU B C 1
ATOM 685 O O . LEU B 1 10 ? -0.812 -4.316 -8.344 1 98.88 10 LEU B O 1
ATOM 689 N N . LEU B 1 11 ? 1.038 -3.787 -7.27 1 98.88 11 LEU B N 1
ATOM 690 C CA . LEU B 1 11 ? 0.769 -4.746 -6.203 1 98.88 11 LEU B CA 1
ATOM 691 C C . LEU B 1 11 ? -0.465 -4.34 -5.402 1 98.88 11 LEU B C 1
ATOM 693 O O . LEU B 1 11 ? -1.352 -5.16 -5.16 1 98.88 11 LEU B O 1
ATOM 697 N N . VAL B 1 12 ? -0.562 -3.105 -5.004 1 98.94 12 VAL B N 1
ATOM 698 C CA . VAL B 1 12 ? -1.698 -2.637 -4.215 1 98.94 12 VAL B CA 1
ATOM 699 C C . VAL B 1 12 ? -2.982 -2.771 -5.031 1 98.94 12 VAL B C 1
ATOM 701 O O . VAL B 1 12 ? -3.998 -3.254 -4.523 1 98.94 12 VAL B O 1
ATOM 704 N N . ASP B 1 13 ? -2.934 -2.441 -6.301 1 98.88 13 ASP B N 1
ATOM 705 C CA . ASP B 1 13 ? -4.078 -2.582 -7.191 1 98.88 13 ASP B CA 1
ATOM 706 C C . ASP B 1 13 ? -4.527 -4.039 -7.289 1 98.88 13 ASP B C 1
ATOM 708 O O . ASP B 1 13 ? -5.707 -4.344 -7.105 1 98.88 13 ASP B O 1
ATOM 712 N N . GLY B 1 14 ? -3.584 -4.895 -7.52 1 98.94 14 GLY B N 1
ATOM 713 C CA . GLY B 1 14 ? -3.877 -6.309 -7.676 1 98.94 14 GLY B CA 1
ATOM 714 C C . GLY B 1 14 ? -4.387 -6.957 -6.402 1 98.94 14 GLY B C 1
ATOM 715 O O . GLY B 1 14 ? -5.324 -7.758 -6.441 1 98.94 14 GLY B O 1
ATOM 716 N N . ILE B 1 15 ? -3.768 -6.637 -5.277 1 98.94 15 ILE B N 1
ATOM 717 C CA . ILE B 1 15 ? -4.164 -7.215 -3.996 1 98.94 15 ILE B CA 1
ATOM 718 C C . ILE B 1 15 ? -5.602 -6.809 -3.674 1 98.94 15 ILE B C 1
ATOM 720 O O . ILE B 1 15 ? -6.422 -7.652 -3.295 1 98.94 15 ILE B O 1
ATOM 724 N N . ILE B 1 16 ? -5.926 -5.527 -3.854 1 98.81 16 ILE B N 1
ATOM 725 C CA . ILE B 1 16 ? -7.277 -5.047 -3.592 1 98.81 16 ILE B CA 1
ATOM 726 C C . ILE B 1 16 ? -8.266 -5.777 -4.492 1 98.81 16 ILE B C 1
ATOM 728 O O . ILE B 1 16 ? -9.328 -6.223 -4.035 1 98.81 16 ILE B O 1
ATOM 732 N N . ALA B 1 17 ? -7.906 -5.957 -5.734 1 98.69 17 ALA B N 1
ATOM 733 C CA . ALA B 1 17 ? -8.781 -6.637 -6.684 1 98.69 17 ALA B CA 1
ATOM 734 C C . ALA B 1 17 ? -9.031 -8.086 -6.262 1 98.69 17 ALA B C 1
ATOM 736 O O . ALA B 1 17 ? -10.172 -8.555 -6.281 1 98.69 17 ALA B O 1
ATOM 737 N N . VAL B 1 18 ? -7.992 -8.766 -5.914 1 98.62 18 VAL B N 1
ATOM 738 C CA . VAL B 1 18 ? -8.117 -10.164 -5.523 1 98.62 18 VAL B CA 1
ATOM 739 C C . VAL B 1 18 ? -9.023 -10.281 -4.301 1 98.62 18 VAL B C 1
ATOM 741 O O . VAL B 1 18 ? -9.945 -11.102 -4.277 1 98.62 18 VAL B O 1
ATOM 744 N N . TYR B 1 19 ? -8.812 -9.492 -3.297 1 98.31 19 TYR B N 1
ATOM 745 C CA . TYR B 1 19 ? -9.602 -9.57 -2.072 1 98.31 19 TYR B CA 1
ATOM 746 C C . TYR B 1 19 ? -11.055 -9.203 -2.336 1 98.31 19 TYR B C 1
ATOM 748 O O 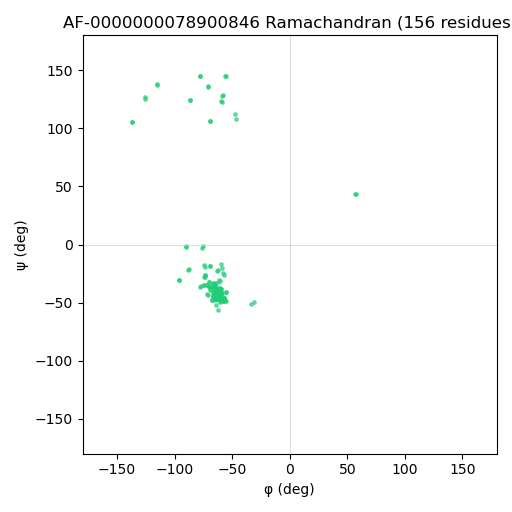. TYR B 1 19 ? -11.969 -9.812 -1.771 1 98.31 19 TYR B O 1
ATOM 756 N N . ARG B 1 20 ? -11.289 -8.203 -3.113 1 97.88 20 ARG B N 1
ATOM 757 C CA . ARG B 1 20 ? -12.641 -7.812 -3.492 1 97.88 20 ARG B CA 1
ATOM 758 C C . ARG B 1 20 ? -13.367 -8.953 -4.203 1 97.88 20 ARG B C 1
ATOM 760 O O . ARG B 1 20 ? -14.508 -9.266 -3.877 1 97.88 20 ARG B O 1
ATOM 767 N N . GLU B 1 21 ? -12.711 -9.562 -5.145 1 97.38 21 GLU B N 1
ATOM 768 C CA . GLU B 1 21 ? -13.281 -10.648 -5.938 1 97.38 21 GLU B CA 1
ATOM 769 C C . GLU B 1 21 ? -13.609 -11.859 -5.066 1 97.38 21 GLU B C 1
ATOM 771 O O . GLU B 1 21 ? -14.562 -12.586 -5.336 1 97.38 21 GLU B O 1
ATOM 776 N N . GLU B 1 22 ? -12.805 -12.07 -4.031 1 96.81 22 GLU B N 1
ATOM 777 C CA . GLU B 1 22 ? -12.992 -13.211 -3.139 1 96.81 22 GLU B CA 1
ATOM 778 C C . GLU B 1 22 ? -13.914 -12.852 -1.975 1 96.81 22 GLU B C 1
ATOM 780 O O . GLU B 1 22 ? -14.219 -13.703 -1.133 1 96.81 22 GLU B O 1
ATOM 785 N N . ASN B 1 23 ? -14.359 -11.625 -1.924 1 96.19 23 ASN B N 1
ATOM 786 C CA . ASN B 1 23 ? -15.266 -11.141 -0.887 1 96.19 23 ASN B CA 1
ATOM 787 C C . ASN B 1 23 ? -14.688 -11.359 0.508 1 96.19 23 ASN B C 1
ATOM 789 O O . ASN B 1 23 ? -15.383 -11.852 1.401 1 96.19 23 ASN B O 1
ATOM 793 N N . VAL B 1 24 ? -13.422 -11.07 0.677 1 95.56 24 VAL B N 1
ATOM 794 C CA . VAL B 1 24 ? -12.703 -11.125 1.946 1 95.56 24 VAL B CA 1
ATOM 795 C C . VAL B 1 24 ? -12.25 -9.719 2.336 1 95.56 24 VAL B C 1
ATOM 797 O O . VAL B 1 24 ? -11.812 -8.938 1.482 1 95.56 24 VAL B O 1
ATOM 800 N N . GLY B 1 25 ? -12.391 -9.414 3.576 1 95.44 25 GLY B N 1
ATOM 801 C CA . GLY B 1 25 ? -11.898 -8.133 4.055 1 95.44 25 GLY B CA 1
ATOM 802 C C . GLY B 1 25 ? -10.398 -8.102 4.262 1 95.44 25 GLY B C 1
ATOM 803 O O . GLY B 1 25 ? -9.805 -9.102 4.691 1 95.44 25 GLY B O 1
ATOM 804 N N . LEU B 1 26 ? -9.852 -6.988 3.99 1 97.38 26 LEU B N 1
ATOM 805 C CA . LEU B 1 26 ? -8.438 -6.738 4.238 1 97.38 26 LEU B CA 1
ATOM 806 C C . LEU B 1 26 ? -8.227 -5.355 4.844 1 97.38 26 LEU B C 1
ATOM 808 O O . LEU B 1 26 ? -8.289 -4.348 4.137 1 97.38 26 LEU B O 1
ATOM 812 N N . PRO B 1 27 ? -7.941 -5.359 6.117 1 98.56 27 PRO B N 1
ATOM 813 C CA . PRO B 1 27 ? -7.676 -4.047 6.711 1 98.56 27 PRO B CA 1
ATOM 814 C C . PRO B 1 27 ? -6.555 -3.293 6 1 98.56 27 PRO B C 1
ATOM 816 O O . PRO B 1 27 ? -5.574 -3.9 5.57 1 98.56 27 PRO B O 1
ATOM 819 N N . PRO B 1 28 ? -6.711 -2.016 5.938 1 98.69 28 PRO B N 1
ATOM 820 C CA . PRO B 1 28 ? -5.742 -1.207 5.191 1 98.69 28 PRO B CA 1
ATOM 821 C C . PRO B 1 28 ? -4.309 -1.416 5.672 1 98.69 28 PRO B C 1
ATOM 823 O O . PRO B 1 28 ? -3.383 -1.467 4.855 1 98.69 28 PRO B O 1
ATOM 826 N N . ARG B 1 29 ? -4.137 -1.509 6.965 1 98.81 29 ARG B N 1
ATOM 827 C CA . ARG B 1 29 ? -2.795 -1.732 7.5 1 98.81 29 ARG B CA 1
ATOM 828 C C . ARG B 1 29 ? -2.205 -3.033 6.969 1 98.81 29 ARG B C 1
ATOM 830 O O . ARG B 1 29 ? -1.022 -3.09 6.621 1 98.81 29 ARG B O 1
ATOM 837 N N . ASP B 1 30 ? -2.996 -4.051 6.828 1 98.69 30 ASP B N 1
ATOM 838 C CA . ASP B 1 30 ? -2.541 -5.344 6.332 1 98.69 30 ASP B CA 1
ATOM 839 C C . ASP B 1 30 ? -2.297 -5.301 4.824 1 98.69 30 ASP B C 1
ATOM 841 O O . ASP B 1 30 ? -1.403 -5.984 4.316 1 98.69 30 ASP B O 1
ATOM 845 N N . LEU B 1 31 ? -3.102 -4.551 4.156 1 98.88 31 LEU B N 1
ATOM 846 C CA . LEU B 1 31 ? -2.857 -4.324 2.736 1 98.88 31 LEU B CA 1
ATOM 847 C C . LEU B 1 31 ? -1.454 -3.773 2.504 1 98.88 31 LEU B C 1
ATOM 849 O O . LEU B 1 31 ? -0.709 -4.293 1.67 1 98.88 31 LEU B O 1
ATOM 853 N N . GLY B 1 32 ? -1.055 -2.734 3.266 1 98.88 32 GLY B N 1
ATOM 854 C CA . GLY B 1 32 ? 0.271 -2.15 3.131 1 98.88 32 GLY B CA 1
ATOM 855 C C . GLY B 1 32 ? 1.388 -3.129 3.443 1 98.88 32 GLY B C 1
ATOM 856 O O . GLY B 1 32 ? 2.4 -3.168 2.742 1 98.88 32 GLY B O 1
ATOM 857 N N . ARG B 1 33 ? 1.168 -3.92 4.48 1 98.81 33 ARG B N 1
ATOM 858 C CA . ARG B 1 33 ? 2.174 -4.902 4.871 1 98.81 33 ARG B CA 1
ATOM 859 C C . ARG B 1 33 ? 2.336 -5.977 3.803 1 98.81 33 ARG B C 1
ATOM 861 O O . ARG B 1 33 ? 3.459 -6.348 3.455 1 98.81 33 ARG B O 1
ATOM 868 N N . GLN B 1 34 ? 1.206 -6.434 3.33 1 98.56 34 GLN B N 1
ATOM 869 C CA . GLN B 1 34 ? 1.229 -7.488 2.32 1 98.56 34 GLN B CA 1
ATOM 870 C C . GLN B 1 34 ? 1.878 -7 1.028 1 98.56 34 GLN B C 1
ATOM 872 O O . GLN B 1 34 ? 2.691 -7.707 0.43 1 98.56 34 GLN B O 1
ATOM 877 N N . ALA B 1 35 ? 1.563 -5.785 0.65 1 98.81 35 ALA B N 1
ATOM 878 C CA . ALA B 1 35 ? 2.16 -5.203 -0.549 1 98.81 35 ALA B CA 1
ATOM 879 C C . ALA B 1 35 ? 3.672 -5.059 -0.396 1 98.81 35 ALA B C 1
ATOM 881 O O . ALA B 1 35 ? 4.426 -5.355 -1.326 1 98.81 35 ALA B O 1
ATOM 882 N N . ALA B 1 36 ? 4.121 -4.68 0.762 1 98.56 36 ALA B N 1
ATOM 883 C CA . ALA B 1 36 ? 5.547 -4.527 1.032 1 98.56 36 ALA B CA 1
ATOM 884 C C . ALA B 1 36 ? 6.27 -5.867 0.947 1 98.56 36 ALA B C 1
ATOM 886 O O . ALA B 1 36 ? 7.363 -5.957 0.381 1 98.56 36 ALA B O 1
ATOM 887 N N . ARG B 1 37 ? 5.621 -6.863 1.48 1 97.94 37 ARG B N 1
ATOM 888 C CA . ARG B 1 37 ? 6.215 -8.195 1.455 1 97.94 37 ARG B CA 1
ATOM 889 C C . ARG B 1 37 ? 6.34 -8.711 0.026 1 97.94 37 ARG B C 1
ATOM 891 O O . ARG B 1 37 ? 7.391 -9.227 -0.366 1 97.94 37 ARG B O 1
ATOM 898 N N . MET B 1 38 ? 5.262 -8.555 -0.663 1 98.31 38 MET B N 1
ATOM 899 C CA . MET B 1 38 ? 5.266 -9.023 -2.047 1 98.31 38 MET B CA 1
ATOM 900 C C . MET B 1 38 ? 6.289 -8.258 -2.877 1 98.31 38 MET B C 1
ATOM 902 O O . MET B 1 38 ? 6.973 -8.836 -3.721 1 98.31 38 MET B O 1
ATOM 906 N N . HIS B 1 39 ? 6.387 -6.957 -2.629 1 98.25 39 HIS B N 1
ATOM 907 C CA . HIS B 1 39 ? 7.395 -6.133 -3.287 1 98.25 39 HIS B CA 1
ATOM 908 C C . HIS B 1 39 ? 8.805 -6.656 -3.012 1 98.25 39 HIS B C 1
ATOM 910 O O . HIS B 1 39 ? 9.594 -6.828 -3.939 1 98.25 39 HIS B O 1
ATOM 916 N N . ALA B 1 40 ? 9.078 -6.918 -1.792 1 96.75 40 ALA B N 1
ATOM 917 C CA . ALA B 1 40 ? 10.406 -7.402 -1.396 1 96.75 40 ALA B CA 1
ATOM 918 C C . ALA B 1 40 ? 10.711 -8.742 -2.053 1 96.75 40 ALA B C 1
ATOM 920 O O . ALA B 1 40 ? 11.836 -8.969 -2.512 1 96.75 40 ALA B O 1
ATOM 921 N N . ASP B 1 41 ? 9.711 -9.625 -2.104 1 96.88 41 ASP B N 1
ATOM 922 C CA . ASP B 1 41 ? 9.891 -10.93 -2.736 1 96.88 41 ASP B CA 1
ATOM 923 C C . ASP B 1 41 ? 10.25 -10.781 -4.211 1 96.88 41 ASP B C 1
ATOM 925 O O . ASP B 1 41 ? 11.156 -11.453 -4.703 1 96.88 41 ASP B O 1
ATOM 929 N N . LEU B 1 42 ? 9.602 -9.875 -4.844 1 97.5 42 LEU B N 1
ATOM 930 C CA . LEU B 1 42 ? 9.812 -9.68 -6.277 1 97.5 42 LEU B CA 1
ATOM 931 C C . LEU B 1 42 ? 11.18 -9.055 -6.547 1 97.5 42 LEU B C 1
ATOM 933 O O . LEU B 1 42 ? 11.891 -9.484 -7.453 1 97.5 42 LEU B O 1
ATOM 937 N N . VAL B 1 43 ? 11.531 -8.094 -5.777 1 95.88 43 VAL B N 1
ATOM 938 C CA . VAL B 1 43 ? 12.812 -7.41 -5.957 1 95.88 43 VAL B CA 1
ATOM 939 C C . VAL B 1 43 ? 13.961 -8.367 -5.652 1 95.88 43 VAL B C 1
ATOM 941 O O . VAL B 1 43 ? 15.008 -8.32 -6.301 1 95.88 43 VAL B O 1
ATOM 944 N N . GLY B 1 44 ? 13.75 -9.242 -4.734 1 95.5 44 GLY B N 1
ATOM 945 C CA . GLY B 1 44 ? 14.758 -10.227 -4.398 1 95.5 44 GLY B CA 1
ATOM 946 C C . GLY B 1 44 ? 14.898 -11.32 -5.441 1 95.5 44 GLY B C 1
ATOM 947 O O . GLY B 1 44 ? 15.977 -11.898 -5.605 1 95.5 44 GLY B O 1
ATOM 948 N N . ALA B 1 45 ? 13.844 -11.547 -6.156 1 96.06 45 ALA B N 1
ATOM 949 C CA . ALA B 1 45 ? 13.805 -12.695 -7.059 1 96.06 45 ALA B CA 1
ATOM 950 C C . ALA B 1 45 ? 14.172 -12.289 -8.484 1 96.06 45 ALA B C 1
ATOM 952 O O . ALA B 1 45 ? 14.68 -13.109 -9.258 1 96.06 45 ALA B O 1
ATOM 953 N N . TYR B 1 46 ? 13.836 -11 -8.836 1 96.38 46 TYR B N 1
ATOM 954 C CA . TYR B 1 46 ? 14.008 -10.57 -10.219 1 96.38 46 TYR B CA 1
ATOM 955 C C . TYR B 1 46 ? 14.852 -9.305 -10.297 1 96.38 46 TYR B C 1
ATOM 957 O O . TYR B 1 46 ? 14.523 -8.289 -9.68 1 96.38 46 TYR B O 1
ATOM 965 N N . ASP B 1 47 ? 15.898 -9.297 -11.07 1 94.75 47 ASP B N 1
ATOM 966 C CA . ASP B 1 47 ? 16.75 -8.125 -11.258 1 94.75 47 ASP B CA 1
ATOM 967 C C . ASP B 1 47 ? 16.094 -7.125 -12.211 1 94.75 47 ASP B C 1
ATOM 969 O O . ASP B 1 47 ? 16.172 -5.91 -12 1 94.75 47 ASP B O 1
ATOM 973 N N . ASP B 1 48 ? 15.445 -7.531 -13.164 1 96.25 48 ASP B N 1
ATOM 974 C CA . ASP B 1 48 ? 14.836 -6.707 -14.211 1 96.25 48 ASP B CA 1
ATOM 975 C C . ASP B 1 48 ? 13.445 -6.227 -13.789 1 96.25 48 ASP B C 1
ATOM 977 O O . ASP B 1 48 ? 12.562 -7.035 -13.516 1 96.25 48 ASP B O 1
ATOM 981 N N . PRO B 1 49 ? 13.219 -4.934 -13.797 1 95.25 49 PRO B N 1
ATOM 982 C CA . PRO B 1 49 ? 11.93 -4.391 -13.383 1 95.25 49 PRO B CA 1
ATOM 983 C C . PRO B 1 49 ? 10.773 -4.883 -14.25 1 95.25 49 PRO B C 1
ATOM 985 O O . PRO B 1 49 ? 9.648 -5.031 -13.766 1 95.25 49 PRO B O 1
ATOM 988 N N . ASN B 1 50 ? 11.117 -5.117 -15.477 1 96.12 50 ASN B N 1
ATOM 989 C CA . ASN B 1 50 ? 10.07 -5.633 -16.344 1 96.12 50 ASN B CA 1
ATOM 990 C C . ASN B 1 50 ? 9.68 -7.059 -15.969 1 96.12 50 ASN B C 1
ATOM 992 O O . ASN B 1 50 ? 8.5 -7.426 -16.047 1 96.12 50 ASN B O 1
ATOM 996 N N . ASP B 1 51 ? 10.633 -7.812 -15.586 1 97.75 51 ASP B N 1
ATOM 997 C CA . ASP B 1 51 ? 10.344 -9.172 -15.117 1 97.75 51 ASP B CA 1
ATOM 998 C C . ASP B 1 51 ? 9.508 -9.148 -13.844 1 97.75 51 ASP B C 1
ATOM 1000 O O . ASP B 1 51 ? 8.641 -10 -13.656 1 97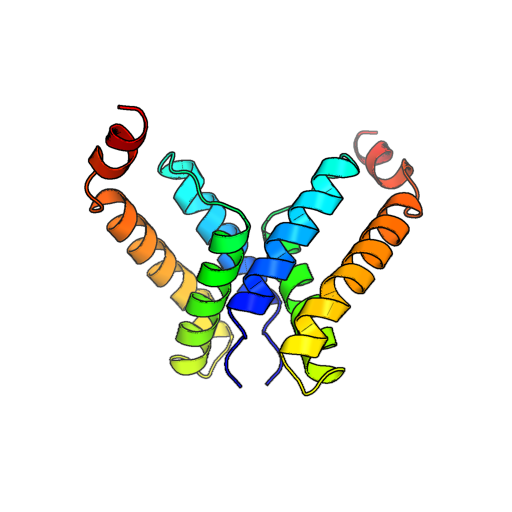.75 51 ASP B O 1
ATOM 1004 N N . ARG B 1 52 ? 9.727 -8.219 -13.016 1 97.81 52 ARG B N 1
ATOM 1005 C CA . ARG B 1 52 ? 8.953 -8.07 -11.789 1 97.81 52 ARG B CA 1
ATOM 1006 C C . ARG B 1 52 ? 7.48 -7.816 -12.094 1 97.81 52 ARG B C 1
ATOM 1008 O O . ARG B 1 52 ? 6.602 -8.438 -11.5 1 97.81 52 ARG B O 1
ATOM 1015 N N . LYS B 1 53 ? 7.27 -6.969 -12.969 1 97.69 53 LYS B N 1
ATOM 1016 C CA . LYS B 1 53 ? 5.898 -6.617 -13.328 1 97.69 53 LYS B CA 1
ATOM 1017 C C . LYS B 1 53 ? 5.148 -7.828 -13.875 1 97.69 53 LYS B C 1
ATOM 1019 O O . LYS B 1 53 ? 3.969 -8.023 -13.578 1 97.69 53 LYS B O 1
ATOM 1024 N N . VAL B 1 54 ? 5.883 -8.641 -14.641 1 97.31 54 VAL B N 1
ATOM 1025 C CA . VAL B 1 54 ? 5.285 -9.844 -15.203 1 97.31 54 VAL B CA 1
ATOM 1026 C C . VAL B 1 54 ? 4.98 -10.844 -14.086 1 97.31 54 VAL B C 1
ATOM 1028 O O . VAL B 1 54 ? 3.922 -11.477 -14.078 1 97.31 54 VAL B O 1
ATOM 1031 N N . ALA B 1 55 ? 5.859 -10.93 -13.156 1 98.44 55 ALA B N 1
ATOM 1032 C CA . ALA B 1 55 ? 5.754 -11.891 -12.055 1 98.44 55 ALA B CA 1
ATOM 1033 C C . ALA B 1 55 ? 4.605 -11.516 -11.117 1 98.44 55 ALA B C 1
ATOM 1035 O O . ALA B 1 55 ? 4.113 -12.367 -10.367 1 98.44 55 ALA B O 1
ATOM 1036 N N . VAL B 1 56 ? 4.129 -10.297 -11.148 1 98.69 56 VAL B N 1
ATOM 1037 C CA . VAL B 1 56 ? 3.043 -9.844 -10.281 1 98.69 56 VAL B CA 1
ATOM 1038 C C . VAL B 1 56 ? 1.802 -10.703 -10.523 1 98.69 56 VAL B C 1
ATOM 1040 O O . VAL B 1 56 ? 1.132 -11.109 -9.57 1 98.69 56 VAL B O 1
ATOM 1043 N N . LYS B 1 57 ? 1.561 -10.961 -11.75 1 98.31 57 LYS B N 1
ATOM 1044 C CA . LYS B 1 57 ? 0.386 -11.758 -12.086 1 98.31 57 LYS B CA 1
ATOM 1045 C C . LYS B 1 57 ? 0.424 -13.109 -11.383 1 98.31 57 LYS B C 1
ATOM 1047 O O . LYS B 1 57 ? -0.583 -13.555 -10.828 1 98.31 57 LYS B O 1
ATOM 1052 N N . GLY B 1 58 ? 1.592 -13.742 -11.438 1 98.38 58 GLY B N 1
ATOM 1053 C CA . GLY B 1 58 ? 1.746 -15.023 -10.766 1 98.38 58 GLY B CA 1
ATOM 1054 C C . GLY B 1 58 ? 1.602 -14.93 -9.258 1 98.38 58 GLY B C 1
ATOM 1055 O O . GLY B 1 58 ? 0.995 -15.797 -8.633 1 98.38 58 GLY B O 1
ATOM 1056 N N . MET B 1 59 ? 2.08 -13.945 -8.711 1 98.5 59 MET B N 1
ATOM 1057 C CA . MET B 1 59 ? 2.012 -13.758 -7.262 1 98.5 59 MET B CA 1
ATOM 1058 C C . MET B 1 59 ? 0.576 -13.508 -6.812 1 98.5 59 MET B C 1
ATOM 1060 O O . MET B 1 59 ? 0.149 -14.023 -5.777 1 98.5 59 MET B O 1
ATOM 1064 N N . LEU B 1 60 ? -0.197 -12.789 -7.621 1 98.62 60 LEU B N 1
ATOM 1065 C CA . LEU B 1 60 ? -1.595 -12.508 -7.305 1 98.62 60 LEU B CA 1
ATOM 1066 C C . LEU B 1 60 ? -2.445 -13.766 -7.465 1 98.62 60 LEU B C 1
ATOM 1068 O O . LEU B 1 60 ? -3.4 -13.977 -6.715 1 98.62 60 LEU B O 1
ATOM 1072 N N . ALA B 1 61 ? -2.109 -14.602 -8.438 1 98.38 61 ALA B N 1
ATOM 1073 C CA . ALA B 1 61 ? -2.791 -15.891 -8.594 1 98.38 61 ALA B CA 1
ATOM 1074 C C . ALA B 1 61 ? -2.576 -16.781 -7.367 1 98.38 61 ALA B C 1
ATOM 1076 O O . ALA B 1 61 ? -3.51 -17.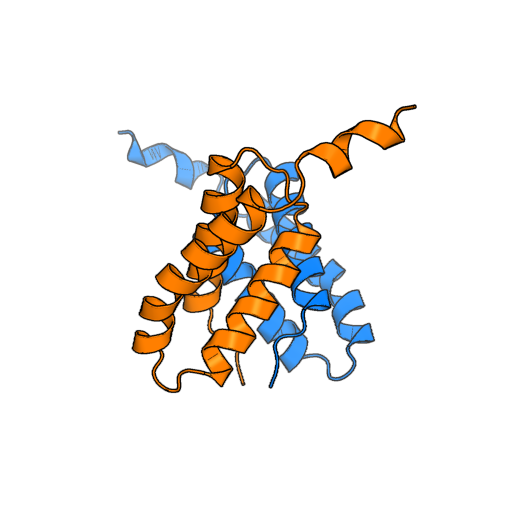438 -6.898 1 98.38 61 ALA B O 1
ATOM 1077 N N . GLN B 1 62 ? -1.333 -16.734 -6.902 1 97.94 62 GLN B N 1
ATOM 1078 C CA . GLN B 1 62 ? -1.034 -17.516 -5.699 1 97.94 62 GLN B CA 1
ATOM 1079 C C . GLN B 1 62 ? -1.8 -16.969 -4.496 1 97.94 62 GLN B C 1
ATOM 1081 O O . GLN B 1 62 ? -2.314 -17.734 -3.682 1 97.94 62 GLN B O 1
ATOM 1086 N N . LEU B 1 63 ? -1.881 -15.648 -4.355 1 97.69 63 LEU B N 1
ATOM 1087 C CA . LEU B 1 63 ? -2.641 -15.016 -3.283 1 97.69 63 LEU B CA 1
ATOM 1088 C C . LEU B 1 63 ? -4.098 -15.461 -3.312 1 97.69 63 LEU B C 1
ATOM 1090 O O . LEU B 1 63 ? -4.672 -15.797 -2.273 1 97.69 63 LEU B O 1
ATOM 1094 N N . ARG B 1 64 ? -4.719 -15.461 -4.5 1 97.69 64 ARG B N 1
ATOM 1095 C CA . ARG B 1 64 ? -6.102 -15.891 -4.668 1 97.69 64 ARG B CA 1
ATOM 1096 C C . ARG B 1 64 ? -6.285 -17.344 -4.219 1 97.69 64 ARG B C 1
ATOM 1098 O O . ARG B 1 64 ? -7.242 -17.656 -3.51 1 97.69 64 ARG B O 1
ATOM 1105 N N . ARG B 1 65 ? -5.359 -18.172 -4.57 1 96.88 65 ARG B N 1
ATOM 1106 C CA . ARG B 1 65 ? -5.422 -19.562 -4.176 1 96.88 65 ARG B CA 1
ATOM 1107 C C . ARG B 1 65 ? -5.344 -19.719 -2.66 1 96.88 65 ARG B C 1
ATOM 1109 O O . ARG B 1 65 ? -6.102 -20.484 -2.066 1 96.88 65 ARG B O 1
ATOM 1116 N N . ASP B 1 66 ? -4.426 -18.969 -2.102 1 95.44 66 ASP B N 1
ATOM 1117 C CA . ASP B 1 66 ? -4.262 -19.016 -0.651 1 95.44 66 ASP B CA 1
ATOM 1118 C C . ASP B 1 66 ? -5.539 -18.594 0.063 1 95.44 66 ASP B C 1
ATOM 1120 O O . ASP B 1 66 ? -5.914 -19.172 1.083 1 95.44 66 ASP B O 1
ATOM 1124 N N . LEU B 1 67 ? -6.227 -17.562 -0.43 1 94.94 67 LEU B N 1
ATOM 1125 C CA . LEU B 1 67 ? -7.469 -17.078 0.162 1 94.94 67 LEU B CA 1
ATOM 1126 C C . LEU B 1 67 ? -8.578 -18.109 0.05 1 94.94 67 LEU B C 1
ATOM 1128 O O . LEU B 1 67 ? -9.375 -18.281 0.972 1 94.94 67 LEU B O 1
ATOM 1132 N N . ARG B 1 68 ? -8.609 -18.797 -1.04 1 94.31 68 ARG B N 1
ATOM 1133 C CA . ARG B 1 68 ? -9.656 -19.781 -1.299 1 94.31 68 ARG B CA 1
ATOM 1134 C C . ARG B 1 68 ? -9.453 -21.031 -0.461 1 94.31 68 ARG B C 1
ATOM 1136 O O . ARG B 1 68 ? -10.422 -21.734 -0.126 1 94.31 68 ARG B O 1
ATOM 1143 N N . GLU B 1 69 ? -8.18 -21.266 -0.156 1 91.19 69 GLU B N 1
ATOM 1144 C CA . GLU B 1 69 ? -7.852 -22.469 0.607 1 91.19 69 GLU B CA 1
ATOM 1145 C C . GLU B 1 69 ? -7.93 -22.203 2.107 1 91.19 69 GLU B C 1
ATOM 1147 O O . GLU B 1 69 ? -7.969 -23.141 2.906 1 91.19 69 GLU B O 1
ATOM 1152 N N . ALA B 1 70 ? -7.816 -20.922 2.473 1 79.94 70 ALA B N 1
ATOM 1153 C CA . ALA B 1 70 ? -7.918 -20.594 3.891 1 79.94 70 ALA B CA 1
ATOM 1154 C C . ALA B 1 70 ? -9.258 -21.031 4.469 1 79.94 70 ALA B C 1
ATOM 1156 O O . ALA B 1 70 ? -10.289 -20.922 3.803 1 79.94 70 ALA B O 1
ATOM 1157 N N . PRO B 1 71 ? -9.211 -21.828 5.445 1 63.72 71 PRO B N 1
ATOM 1158 C CA . PRO B 1 71 ? -10.461 -22.344 6.012 1 63.72 71 PRO B CA 1
ATOM 1159 C C . PRO B 1 71 ? -11.5 -21.25 6.238 1 63.72 71 PRO B C 1
ATOM 1161 O O . PRO B 1 71 ? -11.141 -20.109 6.578 1 63.72 71 PRO B O 1
ATOM 1164 N N . VAL B 1 72 ? -12.523 -21.203 5.473 1 55.91 72 VAL B N 1
ATOM 1165 C CA . VAL B 1 72 ? -13.648 -20.281 5.559 1 55.91 72 VAL B CA 1
ATOM 1166 C C . VAL B 1 72 ? -13.883 -19.891 7.02 1 55.91 72 VAL B C 1
ATOM 1168 O O . VAL B 1 72 ? -14.695 -19.016 7.309 1 55.91 72 VAL B O 1
ATOM 1171 N N . GLY B 1 73 ? -13.969 -20.969 8.047 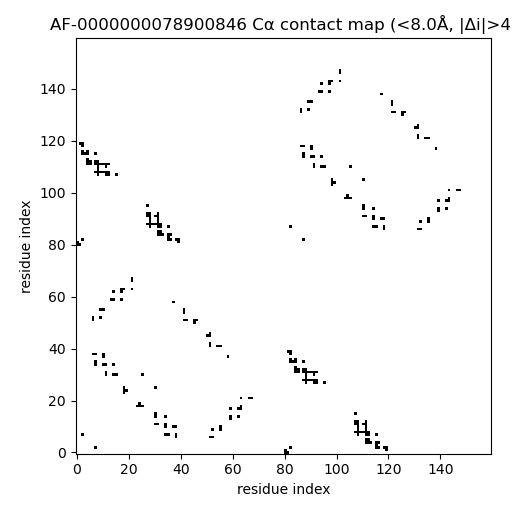1 48.97 73 GLY B N 1
ATOM 1172 C CA . GLY B 1 73 ? -14.516 -20.844 9.391 1 48.97 73 GLY B CA 1
ATOM 1173 C C . GLY B 1 73 ? -13.828 -19.766 10.211 1 48.97 73 GLY B C 1
ATOM 1174 O O . GLY B 1 73 ? -14.047 -19.672 11.422 1 48.97 73 GLY B O 1
ATOM 1175 N N . ALA B 1 74 ? -12.75 -19.438 10.02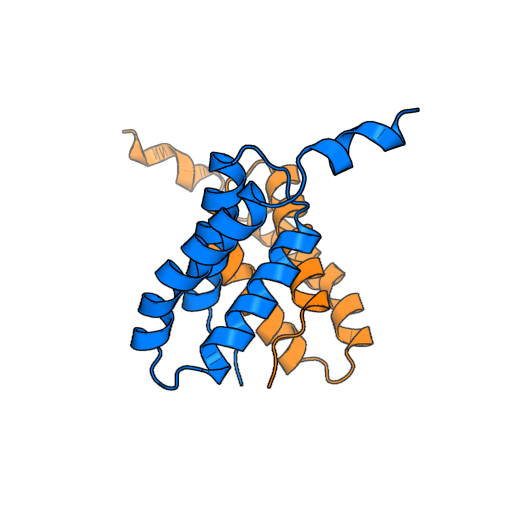3 1 42.78 74 ALA B N 1
ATOM 1176 C CA . ALA B 1 74 ? -12.125 -18.578 11.031 1 42.78 74 ALA B CA 1
ATOM 1177 C C . ALA B 1 74 ? -12.914 -17.281 11.211 1 42.78 74 ALA B C 1
ATOM 1179 O O . ALA B 1 74 ? -12.57 -16.469 12.062 1 42.78 74 ALA B O 1
ATOM 1180 N N . GLU B 1 75 ? -13.68 -16.859 10.383 1 41.16 75 GLU B N 1
ATOM 1181 C CA . GLU B 1 75 ? -14.508 -15.695 10.68 1 41.16 75 GLU B CA 1
ATOM 1182 C C . GLU B 1 75 ? -15.578 -16.031 11.711 1 41.16 75 GLU B C 1
ATOM 1184 O O . GLU B 1 75 ? -16.375 -15.164 12.086 1 41.16 75 GLU B O 1
ATOM 1189 N N . SER B 1 76 ? -16.172 -17.344 11.797 1 40.72 76 SER B N 1
ATOM 1190 C CA . SER B 1 76 ? -17.422 -17.469 12.531 1 40.72 76 SER B CA 1
ATOM 1191 C C . SER B 1 76 ? -17.25 -17.094 14 1 40.72 76 SER B C 1
ATOM 1193 O O . SER B 1 76 ? -18.219 -16.766 14.688 1 40.72 76 SER B O 1
ATOM 1195 N N . LYS B 1 77 ? -16.281 -17.766 14.797 1 37.09 77 LYS B N 1
ATOM 1196 C CA . LYS B 1 77 ? -16.609 -18.031 16.203 1 37.09 77 LYS B CA 1
ATOM 1197 C C . LYS B 1 77 ? -16.531 -16.75 17.031 1 37.09 77 LYS B C 1
ATOM 1199 O O . LYS B 1 77 ? -16.656 -16.797 18.25 1 37.09 77 LYS B O 1
ATOM 1204 N N . ARG B 1 78 ? -15.945 -15.75 16.656 1 36.47 78 ARG B N 1
ATOM 1205 C CA . ARG B 1 78 ? -15.773 -14.914 17.844 1 36.47 78 ARG B CA 1
ATOM 1206 C C . ARG B 1 78 ? -17.125 -14.477 18.406 1 36.47 78 ARG B C 1
ATOM 1208 O O . ARG B 1 78 ? -17.172 -13.719 19.375 1 36.47 78 ARG B O 1
ATOM 1215 N N . ARG B 1 79 ? -18.156 -14.508 17.469 1 35.56 79 ARG B N 1
ATOM 1216 C CA . ARG B 1 79 ? -19.266 -13.906 18.188 1 35.56 79 ARG B CA 1
ATOM 1217 C C . ARG B 1 79 ? -19.859 -14.883 19.203 1 35.56 79 ARG B C 1
ATOM 1219 O O . ARG B 1 79 ? -20.859 -14.586 19.844 1 35.56 79 ARG B O 1
ATOM 1226 N N . ALA B 1 80 ? -19.344 -16.141 19.297 1 27.77 80 ALA B N 1
ATOM 1227 C CA . ALA B 1 80 ? -20.156 -16.812 20.312 1 27.77 80 ALA B CA 1
ATOM 1228 C C . ALA B 1 80 ? -19.766 -16.375 21.719 1 27.77 80 ALA B C 1
ATOM 1230 O O . ALA B 1 80 ? -18.609 -16.016 21.969 1 27.77 80 ALA B O 1
#

Solvent-accessible surface area (backbone atoms only — not comparable to full-atom values): 8865 Å² total; per-residue (Å²): 99,77,60,58,30,68,60,34,8,52,41,36,32,50,51,52,49,47,33,59,75,66,72,47,90,68,58,47,40,55,49,20,27,50,36,29,49,52,49,42,52,36,59,72,72,33,89,48,69,68,54,33,62,59,47,46,58,57,54,51,53,50,50,48,50,51,61,71,65,42,71,79,66,78,74,62,61,78,78,109,99,76,61,57,30,67,58,35,8,52,41,37,33,49,51,52,50,48,32,60,77,66,72,46,90,70,58,46,39,55,49,20,27,49,36,29,50,53,49,42,53,36,59,72,72,33,89,47,69,68,54,33,61,59,47,46,57,57,53,51,52,49,50,49,50,51,61,70,64,42,72,77,64,78,76,60,61,78,79,109

Organism: Rhodospirillum centenum (strain ATCC 51521 / SW) (NCBI:txid414684)

Sequence (160 aa):
MAVDEDLMGLLVDGIIAVYREENVGLPPRDLGRQAARMHADLVGAYDDPNDRKVAVKGMLAQLRRDLREAPVGAESKRRAMAVDEDLMGLLVDGIIAVYREENVGLPPRDLGRQAARMHADLVGAYDDPNDRKVAVKGMLAQLRRDLREAPVGAESKRRA

Secondary structure (DSSP, 8-state):
----HHHHHHHHHHHHHHHHHTT----HHHHHHHHHHHHHHHHHH-SSHHHHHHHHHHHHHHHHHHHHHS-GGGGTGGG-/----HHHHHHHHHHHHHHHHHTT----HHHHHHHHHHHHHHHHHH-SSHHHHHHHHHHHHHHHHHHHHHS-GGGGTGGG-

Nearest PDB structures (foldseek):
  3x38-assembly2_D  TM=4.662E-01  e=8.051E+00  Saccharomyces cerevisiae S288C
  5jea-assembly1_H  TM=3.731E-01  e=7.134E+00  Saccharomyces cerevisiae S288C
  5jea-assembly1_H  TM=3.730E-01  e=8.173E+00  Saccharomyces cerevisiae S288C

Radius of gyration: 17.02 Å; Cα contacts (8 Å, |Δi|>4): 158; chains: 2; bounding box: 38×46×41 Å

Foldseek 3Di:
DDQDPVQLVLLLVLLVVLCVVVVHDDDPVRSVVVSVVLSVVLVVVDVDPVVSSVCSVVVSVVVSVVSVPPPPPPPPPPVD/DDQDPVQLVLLLVLLVVLCVVLVHDDDPVRSVVVSVVLSVVLVVVDVDPVVSSVCSVVVSVVVSVVSVPPDPPPPPPPVD

pLDDT: mean 89.7, std 18.71, range [27.3, 98.94]